Protein AF-A0AA38I2Z5-F1 (afdb_monomer_lite)

Sequence (110 aa):
MAKCRALVCKKCKDFKCDSLENETCAVDVGSKQAACLTYVYKDANKTQVTEKRCISFDKGDTYECSKAQVEKISCTTCTEDFCNNSGWRSSASALFYISLLAPLLLLKVT

Organism: NCBI:txid2755281

Foldseek 3Di:
DDDPDFAKEWWCDPQHNPDTDIDGADDDPDQKAKKWKWWWWQALVRDIGIGIDIDIDGPPDDDDDDDPRIGTDDIDIDRHHHPVVPDPPPPPPPPPDDDDDDDDDDDDDD

pLDDT: mean 78.58, std 18.61, range [37.16, 95.94]

Radius of gyration: 23.01 Å; chains: 1; bounding box: 83×40×39 Å

Secondary structure (DSSP, 8-state):
----PPPEEEEEETTEEEEEEEEEPP--SSSEEEEEEEEEEE-TTS-EEEEEEEEEEETTPPP----TT-EEEEEEEE-STTGGG-------------------------

Structure (mmCIF, N/CA/C/O backbone):
data_AF-A0AA38I2Z5-F1
#
_entry.id   AF-A0AA38I2Z5-F1
#
loop_
_atom_site.group_PDB
_atom_site.id
_atom_site.type_symbol
_atom_site.label_atom_id
_atom_site.label_alt_id
_atom_site.label_comp_id
_atom_site.label_asym_id
_atom_site.label_entity_id
_atom_site.label_seq_id
_atom_site.pdbx_PDB_ins_code
_atom_site.Cartn_x
_atom_site.Cartn_y
_atom_site.Cartn_z
_atom_site.occupancy
_atom_site.B_iso_or_equiv
_atom_site.auth_seq_id
_atom_site.auth_comp_id
_atom_site.auth_asym_id
_atom_site.auth_atom_id
_atom_site.pdbx_PDB_model_num
ATOM 1 N N . MET A 1 1 ? 23.013 0.027 -21.717 1.00 40.59 1 MET A N 1
ATOM 2 C CA . MET A 1 1 ? 22.566 -0.483 -20.402 1.00 40.59 1 MET A CA 1
ATOM 3 C C . MET A 1 1 ? 21.417 0.398 -19.936 1.00 40.59 1 MET A C 1
ATOM 5 O O . MET A 1 1 ? 21.625 1.596 -19.787 1.00 40.59 1 MET A O 1
ATOM 9 N N . ALA A 1 2 ? 20.202 -0.143 -19.818 1.00 46.62 2 ALA A N 1
ATOM 10 C CA . ALA A 1 2 ? 19.061 0.623 -19.323 1.00 46.62 2 ALA A CA 1
ATOM 11 C C . ALA A 1 2 ? 19.292 0.941 -17.839 1.00 46.62 2 ALA A C 1
ATOM 13 O O . ALA A 1 2 ? 19.510 0.040 -17.032 1.00 46.62 2 ALA A O 1
ATOM 14 N N . LYS A 1 3 ? 19.310 2.227 -17.492 1.00 48.00 3 LYS A N 1
ATOM 15 C CA . LYS A 1 3 ? 19.428 2.684 -16.109 1.00 48.00 3 LYS A CA 1
ATOM 16 C C . LYS A 1 3 ? 18.112 2.341 -15.409 1.00 48.00 3 LYS A C 1
ATOM 18 O O . LYS A 1 3 ? 17.110 3.006 -15.653 1.00 48.00 3 LYS A O 1
ATOM 23 N N . CYS A 1 4 ? 18.094 1.292 -14.588 1.00 58.41 4 CYS A N 1
ATOM 24 C CA . CYS A 1 4 ? 16.942 0.991 -13.740 1.00 58.41 4 CYS A CA 1
ATOM 25 C C . CYS A 1 4 ? 16.759 2.159 -12.766 1.00 58.41 4 CYS A C 1
ATOM 27 O O . CYS A 1 4 ? 17.554 2.341 -11.844 1.00 58.41 4 CY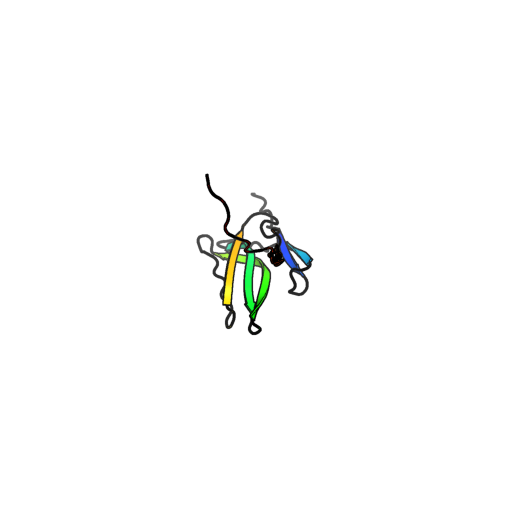S A O 1
ATOM 29 N N . ARG A 1 5 ? 15.755 3.004 -13.010 1.00 70.19 5 ARG A N 1
ATOM 30 C CA . ARG A 1 5 ? 15.347 4.031 -12.052 1.00 70.19 5 ARG A CA 1
ATOM 31 C C . ARG A 1 5 ? 14.734 3.310 -10.853 1.00 70.19 5 ARG A C 1
ATOM 33 O O . ARG A 1 5 ? 13.813 2.519 -11.031 1.00 70.19 5 ARG A O 1
ATOM 40 N N . ALA A 1 6 ? 15.265 3.556 -9.660 1.00 84.12 6 ALA A N 1
ATOM 41 C CA . ALA A 1 6 ? 14.661 3.049 -8.437 1.00 84.12 6 ALA A CA 1
ATOM 42 C C . ALA A 1 6 ? 13.318 3.759 -8.211 1.00 84.12 6 ALA A C 1
ATOM 44 O O . ALA A 1 6 ? 13.261 4.987 -8.282 1.00 84.12 6 ALA A O 1
ATOM 45 N N . LEU A 1 7 ? 12.262 2.979 -7.975 1.00 92.06 7 LEU A N 1
ATOM 46 C CA . LEU A 1 7 ? 10.931 3.480 -7.637 1.00 92.06 7 LEU A CA 1
ATOM 47 C C . LEU A 1 7 ? 10.980 4.172 -6.272 1.00 92.06 7 LEU A C 1
ATOM 49 O O . LEU A 1 7 ? 11.588 3.642 -5.342 1.00 92.06 7 LEU A O 1
ATOM 53 N N . VAL A 1 8 ? 10.323 5.319 -6.127 1.00 94.81 8 VAL A N 1
ATOM 54 C CA . VAL A 1 8 ? 10.189 6.011 -4.837 1.00 94.81 8 VAL A CA 1
ATOM 55 C C . VAL A 1 8 ? 8.726 6.043 -4.415 1.00 94.81 8 VAL A C 1
ATOM 57 O O . VAL A 1 8 ? 7.875 6.543 -5.141 1.00 94.81 8 VAL A O 1
ATOM 60 N N . CYS A 1 9 ? 8.428 5.559 -3.215 1.00 95.75 9 CYS A N 1
ATOM 61 C CA . CYS A 1 9 ? 7.084 5.514 -2.647 1.00 95.75 9 CYS A CA 1
ATOM 62 C C . CYS A 1 9 ? 6.956 6.421 -1.424 1.00 95.75 9 CYS A C 1
ATOM 64 O O . CYS A 1 9 ? 7.941 6.878 -0.844 1.00 95.75 9 CYS A O 1
ATOM 66 N N . LYS A 1 10 ? 5.716 6.669 -1.002 1.00 95.94 10 LYS A N 1
ATOM 67 C CA . LYS A 1 10 ? 5.421 7.208 0.325 1.00 95.94 10 LYS A CA 1
ATOM 68 C C . LYS A 1 10 ? 5.342 6.087 1.351 1.00 95.94 10 LYS A C 1
ATOM 70 O O . LYS A 1 10 ? 4.765 5.032 1.078 1.00 95.94 10 LYS A O 1
ATOM 75 N N . LYS A 1 11 ? 5.856 6.363 2.542 1.00 95.12 11 LYS A N 1
ATOM 76 C CA . LYS A 1 11 ? 5.775 5.519 3.730 1.00 95.12 11 LYS A CA 1
ATOM 77 C C . LYS A 1 11 ? 5.174 6.306 4.883 1.00 95.12 11 LYS A C 1
ATOM 79 O O . LYS A 1 11 ? 5.439 7.497 5.016 1.00 95.12 11 LYS A O 1
ATOM 84 N N . CYS A 1 12 ? 4.358 5.655 5.704 1.00 92.56 12 CYS A N 1
ATOM 85 C CA . CYS A 1 12 ? 3.816 6.298 6.899 1.00 92.56 12 CYS A CA 1
ATOM 86 C C . CYS A 1 12 ? 4.894 6.404 7.982 1.00 92.56 12 CYS A C 1
ATOM 88 O O . CYS A 1 12 ? 5.565 5.414 8.291 1.00 92.56 12 CYS A O 1
ATOM 90 N N . LYS A 1 13 ? 5.059 7.603 8.540 1.00 90.62 13 LYS A N 1
ATOM 91 C CA . LYS A 1 13 ? 6.039 7.869 9.591 1.00 90.62 13 LYS A CA 1
ATOM 92 C C . LYS A 1 13 ? 5.549 7.299 10.924 1.00 90.62 13 LYS A C 1
ATOM 94 O O . LYS A 1 13 ? 4.396 7.499 11.285 1.00 90.62 13 LYS A O 1
ATOM 99 N N . ASP A 1 14 ? 6.398 6.576 11.652 1.00 84.31 14 ASP A N 1
ATOM 100 C CA . ASP A 1 14 ? 6.058 6.014 12.973 1.00 84.31 14 ASP A CA 1
ATOM 101 C C . ASP A 1 14 ? 4.749 5.193 12.987 1.00 84.31 14 ASP A C 1
ATOM 103 O O . ASP A 1 14 ? 3.989 5.217 13.954 1.00 84.31 14 ASP A O 1
ATOM 107 N N . PHE A 1 15 ? 4.454 4.482 11.889 1.00 73.19 15 PHE A N 1
ATOM 108 C CA . PHE A 1 15 ? 3.212 3.713 11.684 1.00 73.19 15 PHE A CA 1
ATOM 109 C C . PHE A 1 15 ? 1.919 4.550 11.665 1.00 73.19 15 PHE A C 1
ATOM 111 O O . PHE A 1 15 ? 0.826 3.986 11.593 1.00 73.19 15 PHE A O 1
ATOM 118 N N . LYS A 1 16 ? 2.027 5.883 11.669 1.00 79.81 16 LYS A N 1
ATOM 119 C CA . LYS A 1 16 ? 0.915 6.824 11.526 1.00 79.81 16 LYS A CA 1
ATOM 120 C C . LYS A 1 16 ? 1.008 7.522 10.177 1.00 79.81 16 LYS A C 1
ATOM 122 O O . LYS A 1 16 ? 2.049 8.035 9.785 1.00 79.81 16 LYS A O 1
ATOM 127 N N . CYS A 1 17 ? -0.095 7.565 9.441 1.00 86.19 17 CYS A N 1
ATOM 128 C CA . CYS A 1 17 ? -0.123 8.234 8.139 1.00 86.19 17 CYS A CA 1
ATOM 129 C C . CYS A 1 17 ? -0.495 9.723 8.235 1.00 86.19 17 CYS A C 1
ATOM 131 O O . CYS A 1 17 ? -0.833 10.324 7.218 1.00 86.19 17 CYS A O 1
ATOM 133 N N . ASP A 1 18 ? -0.397 10.315 9.431 1.00 86.75 18 ASP A N 1
ATOM 134 C CA . ASP A 1 18 ? -0.519 11.763 9.658 1.00 86.75 18 ASP A CA 1
ATOM 135 C C . ASP A 1 18 ? 0.647 12.528 9.012 1.00 86.75 18 ASP A C 1
ATOM 137 O O . ASP A 1 18 ? 0.570 13.723 8.737 1.00 86.75 18 ASP A O 1
ATOM 141 N N . SER A 1 19 ? 1.761 11.836 8.769 1.00 89.06 19 SER A N 1
ATOM 142 C CA . SER A 1 19 ? 2.924 12.347 8.056 1.00 89.06 19 SER A CA 1
ATOM 143 C C . SER A 1 19 ? 3.526 11.251 7.184 1.00 89.06 19 SER A C 1
ATOM 145 O O . SER A 1 19 ? 3.549 10.076 7.557 1.00 89.06 19 SER A O 1
ATOM 147 N N . LEU A 1 20 ? 4.004 11.642 6.003 1.00 92.81 20 LEU A N 1
ATOM 148 C CA . LEU A 1 20 ? 4.567 10.728 5.013 1.00 92.81 20 LEU A CA 1
ATOM 149 C C . LEU A 1 20 ? 6.048 11.023 4.787 1.00 92.81 20 LEU A C 1
ATOM 151 O O . LEU A 1 20 ? 6.442 12.175 4.614 1.00 92.81 20 LEU A O 1
ATOM 155 N N . GLU A 1 21 ? 6.839 9.963 4.705 1.00 94.88 21 GLU A N 1
ATOM 156 C CA . GLU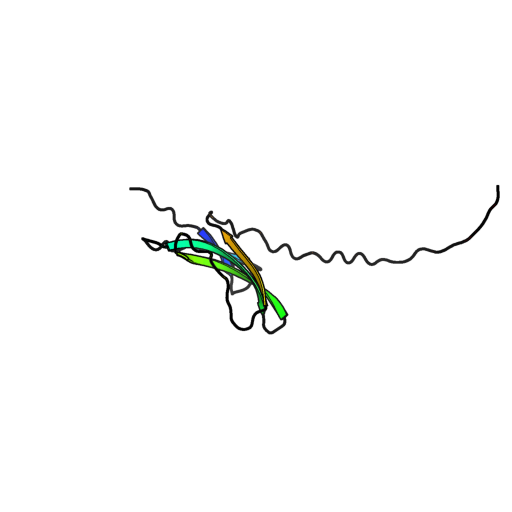 A 1 21 ? 8.250 9.997 4.329 1.00 94.88 21 GLU A CA 1
ATOM 157 C C . GLU A 1 21 ? 8.444 9.344 2.959 1.00 94.88 21 GLU A C 1
ATOM 159 O O . GLU A 1 21 ? 7.592 8.590 2.481 1.00 94.88 21 GLU A O 1
ATOM 164 N N . ASN A 1 22 ? 9.555 9.663 2.298 1.00 95.69 22 ASN A N 1
ATOM 165 C CA . ASN A 1 22 ? 9.926 9.011 1.048 1.00 95.69 22 ASN A CA 1
ATOM 166 C C . ASN A 1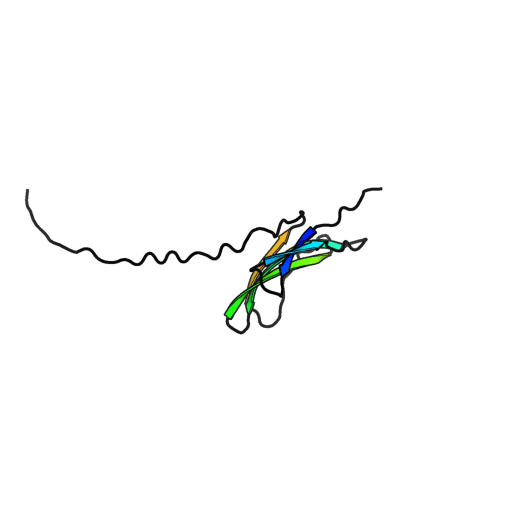 22 ? 10.685 7.718 1.357 1.00 95.69 22 ASN A C 1
ATOM 168 O O . ASN A 1 22 ? 11.610 7.720 2.166 1.00 95.69 22 ASN A O 1
ATOM 172 N N . GLU A 1 23 ? 10.333 6.641 0.670 1.00 94.62 23 GLU A N 1
ATOM 173 C CA . GLU A 1 23 ? 11.031 5.361 0.719 1.00 94.62 23 GLU A CA 1
ATOM 174 C C . GLU A 1 23 ? 11.445 4.981 -0.703 1.00 94.62 23 GLU A C 1
ATOM 176 O O . GLU A 1 23 ? 10.600 4.844 -1.586 1.00 94.62 23 GLU A O 1
ATOM 181 N N . THR A 1 24 ? 12.747 4.840 -0.945 1.00 94.50 24 THR A N 1
ATOM 182 C CA . THR A 1 24 ? 13.258 4.319 -2.217 1.00 94.50 24 THR A CA 1
ATOM 183 C C . THR A 1 24 ? 13.161 2.800 -2.189 1.00 94.50 24 THR A C 1
ATOM 185 O O . THR A 1 24 ? 13.772 2.155 -1.337 1.00 94.50 24 THR A O 1
ATOM 188 N N . CYS A 1 25 ? 12.407 2.216 -3.114 1.00 91.62 25 CYS A N 1
ATOM 189 C CA . CYS A 1 25 ? 12.215 0.778 -3.173 1.00 91.62 25 CYS A CA 1
ATOM 190 C C . CYS A 1 25 ? 13.456 0.090 -3.728 1.00 91.62 25 CYS A C 1
ATOM 192 O O . CYS A 1 25 ? 13.964 0.445 -4.796 1.00 91.62 25 CYS A O 1
ATOM 194 N N . ALA A 1 26 ? 13.906 -0.945 -3.022 1.00 84.12 26 ALA A N 1
ATOM 195 C CA . ALA A 1 26 ? 14.872 -1.877 -3.573 1.00 84.12 26 ALA A CA 1
ATOM 196 C C . ALA A 1 26 ? 14.252 -2.571 -4.794 1.00 84.12 26 ALA A C 1
ATOM 198 O O . ALA A 1 26 ? 13.125 -3.064 -4.739 1.00 84.12 26 ALA A O 1
ATOM 199 N N . VAL A 1 27 ? 14.985 -2.584 -5.905 1.00 72.50 27 VAL A N 1
ATOM 200 C CA . VAL A 1 27 ? 14.621 -3.365 -7.086 1.00 72.50 27 VAL A CA 1
ATOM 201 C C . VAL A 1 27 ? 15.518 -4.591 -7.082 1.00 72.50 27 VAL A C 1
ATOM 203 O O . VAL A 1 27 ? 16.703 -4.486 -7.397 1.00 72.50 27 VAL A O 1
ATOM 206 N N . ASP A 1 28 ? 14.967 -5.741 -6.704 1.00 67.94 28 ASP A N 1
ATOM 207 C CA . ASP A 1 28 ? 15.683 -7.004 -6.848 1.00 67.94 28 ASP A CA 1
ATOM 208 C C . ASP A 1 28 ? 15.892 -7.292 -8.338 1.00 67.94 28 ASP A C 1
ATOM 210 O O . ASP A 1 28 ? 14.968 -7.229 -9.156 1.00 67.94 28 ASP A O 1
ATOM 214 N N . VAL A 1 29 ? 17.136 -7.580 -8.710 1.00 63.97 29 VAL A N 1
ATOM 215 C CA . VAL A 1 29 ? 17.505 -7.895 -10.090 1.00 63.97 29 VAL A CA 1
ATOM 216 C C . VAL A 1 29 ? 16.914 -9.267 -10.435 1.00 63.97 29 VAL A C 1
ATOM 218 O O . VAL A 1 29 ? 17.320 -10.269 -9.857 1.00 63.97 29 VAL A O 1
ATOM 221 N N . GLY A 1 30 ? 15.943 -9.332 -11.354 1.00 77.25 30 GLY A N 1
ATOM 222 C CA . GLY A 1 30 ? 15.366 -10.605 -11.807 1.00 77.25 30 GLY A CA 1
ATOM 223 C C . GLY A 1 30 ? 13.858 -10.576 -12.080 1.00 77.25 30 GLY A C 1
ATOM 224 O O . GLY A 1 30 ? 13.353 -9.700 -12.793 1.00 77.25 30 GLY A O 1
ATOM 225 N N . SER A 1 31 ? 13.146 -11.576 -11.547 1.00 83.12 31 SER A N 1
ATOM 226 C CA . SER A 1 31 ? 11.709 -11.822 -11.752 1.00 83.12 31 SER A CA 1
ATOM 227 C C . SER A 1 31 ? 10.791 -10.973 -10.873 1.00 83.12 31 SER A C 1
ATOM 229 O O . SER A 1 31 ? 9.579 -11.089 -10.998 1.00 83.12 31 SER A O 1
ATOM 231 N N . LYS A 1 32 ? 11.332 -10.116 -10.004 1.00 88.19 32 LYS A N 1
ATOM 232 C CA . LYS A 1 32 ? 10.547 -9.298 -9.077 1.00 88.19 32 LYS A CA 1
ATOM 233 C C . LYS A 1 32 ? 10.204 -7.922 -9.646 1.00 88.19 32 LYS A C 1
ATOM 235 O O . LYS A 1 32 ? 10.922 -7.375 -10.487 1.00 88.19 32 LYS A O 1
ATOM 240 N N . GLN A 1 33 ? 9.108 -7.359 -9.158 1.00 89.38 33 GLN A N 1
ATOM 241 C CA . GLN A 1 33 ? 8.635 -6.015 -9.446 1.00 89.38 33 GLN A CA 1
ATOM 242 C C . GLN A 1 33 ? 8.426 -5.257 -8.135 1.00 89.38 33 GLN A C 1
ATOM 244 O O . GLN A 1 33 ? 7.699 -5.709 -7.252 1.00 89.38 33 GLN A O 1
ATOM 249 N N . ALA A 1 34 ? 9.058 -4.089 -8.027 1.00 92.56 34 ALA A N 1
ATOM 250 C CA . ALA A 1 34 ? 8.808 -3.158 -6.937 1.00 92.56 34 ALA A CA 1
ATOM 251 C C . ALA A 1 34 ? 7.501 -2.387 -7.181 1.00 92.56 34 ALA A C 1
ATOM 253 O O . ALA A 1 34 ? 7.205 -2.003 -8.317 1.00 92.56 34 ALA A O 1
ATOM 254 N N . ALA A 1 35 ? 6.746 -2.127 -6.116 1.00 93.19 35 ALA A N 1
ATOM 255 C CA . ALA A 1 35 ? 5.547 -1.295 -6.157 1.00 93.19 35 ALA A CA 1
ATOM 256 C C . ALA A 1 35 ? 5.345 -0.526 -4.848 1.00 93.19 35 ALA A C 1
ATOM 258 O O . ALA A 1 35 ? 5.827 -0.917 -3.782 1.00 93.19 35 ALA A O 1
ATOM 259 N N . CYS A 1 36 ? 4.569 0.548 -4.929 1.00 94.94 36 CYS A N 1
ATOM 260 C CA . CYS A 1 36 ? 4.072 1.279 -3.781 1.00 94.94 36 CYS A CA 1
ATOM 261 C C . CYS A 1 36 ? 2.764 0.663 -3.294 1.00 94.94 36 CYS A C 1
ATOM 263 O O . CYS A 1 36 ? 1.795 0.594 -4.048 1.00 94.94 36 CYS A O 1
ATOM 265 N N . LEU A 1 37 ? 2.715 0.272 -2.024 1.00 95.12 37 LEU A N 1
ATOM 266 C CA . LEU A 1 37 ? 1.515 -0.237 -1.370 1.00 95.12 37 LEU A CA 1
ATOM 267 C C . LEU A 1 37 ? 0.718 0.902 -0.715 1.00 95.12 37 LEU A C 1
ATOM 269 O O . LEU A 1 37 ? 1.294 1.808 -0.103 1.00 95.12 37 LEU A O 1
ATOM 273 N N . THR A 1 38 ? -0.610 0.815 -0.789 1.00 94.69 38 THR A N 1
ATOM 274 C CA . THR A 1 38 ? -1.538 1.378 0.204 1.00 94.69 38 THR A CA 1
ATOM 275 C C . THR A 1 38 ? -2.438 0.257 0.716 1.00 94.69 38 THR A C 1
ATOM 277 O O . THR A 1 38 ? -3.186 -0.345 -0.052 1.00 94.69 38 THR A O 1
ATOM 280 N N . TYR A 1 39 ? -2.373 -0.023 2.014 1.00 93.44 39 TYR A N 1
ATOM 281 C CA . TYR A 1 39 ? -3.189 -1.039 2.671 1.00 93.44 39 TYR A CA 1
ATOM 282 C C . TYR A 1 39 ? -4.034 -0.399 3.768 1.00 93.44 39 TYR A C 1
ATOM 284 O O . TYR A 1 39 ? -3.484 0.213 4.678 1.00 93.44 39 TYR A O 1
ATOM 292 N N . VAL A 1 40 ? -5.357 -0.528 3.683 1.00 91.75 40 VAL A N 1
ATOM 293 C CA . VAL A 1 40 ? -6.300 -0.018 4.684 1.00 91.75 40 VAL A CA 1
ATOM 294 C C . VAL A 1 40 ? -7.016 -1.197 5.327 1.00 91.75 40 VAL A C 1
ATOM 296 O O . VAL A 1 40 ? -7.579 -2.050 4.635 1.00 91.75 40 VAL A O 1
ATOM 299 N N . TYR A 1 41 ? -7.011 -1.249 6.653 1.00 91.50 41 TYR A N 1
ATOM 300 C CA . TYR A 1 41 ? -7.631 -2.323 7.428 1.00 91.50 41 TYR A CA 1
ATOM 301 C C . TYR A 1 41 ? -8.165 -1.804 8.762 1.00 91.50 41 TYR A C 1
ATOM 303 O O . TYR A 1 41 ? -7.775 -0.726 9.205 1.00 91.50 41 TYR A O 1
ATOM 311 N N . LYS A 1 42 ? -9.040 -2.565 9.424 1.00 91.25 42 LYS A N 1
ATOM 312 C CA . LYS A 1 42 ? -9.339 -2.350 10.846 1.00 91.25 42 LYS A CA 1
ATOM 313 C C . LYS A 1 42 ? -8.485 -3.265 11.703 1.00 91.25 42 LYS A C 1
ATOM 315 O O . LYS A 1 42 ? -8.430 -4.470 11.447 1.00 91.25 42 LYS A O 1
ATOM 320 N N . ASP A 1 43 ? -7.833 -2.691 12.702 1.00 89.69 43 ASP A N 1
ATOM 321 C CA . ASP A 1 43 ? -7.081 -3.447 13.699 1.00 89.69 43 ASP A CA 1
ATOM 322 C C . ASP A 1 43 ? -8.010 -4.196 14.680 1.00 89.69 43 ASP A C 1
ATOM 324 O O . ASP A 1 43 ? -9.242 -4.167 14.566 1.00 89.69 43 ASP A O 1
ATOM 328 N N . ALA A 1 44 ? -7.418 -4.872 15.667 1.00 89.88 44 ALA A N 1
ATOM 329 C CA . ALA A 1 44 ? -8.160 -5.589 16.705 1.00 89.88 44 ALA A CA 1
ATOM 330 C C . ALA A 1 44 ? -9.098 -4.674 17.521 1.00 89.88 44 ALA A C 1
ATOM 332 O O . ALA A 1 44 ? -10.146 -5.125 17.981 1.00 89.88 44 ALA A O 1
ATOM 333 N N . ASN A 1 45 ? -8.769 -3.383 17.633 1.00 90.88 45 ASN A N 1
ATOM 334 C CA . ASN A 1 45 ? -9.571 -2.366 18.316 1.00 90.88 45 ASN A CA 1
ATOM 335 C C . ASN A 1 45 ? -10.638 -1.740 17.405 1.00 90.88 45 ASN A C 1
ATOM 337 O O . ASN A 1 45 ? -11.234 -0.725 17.765 1.00 90.88 45 ASN A O 1
ATOM 341 N N . LYS A 1 46 ? -10.867 -2.308 16.212 1.00 88.31 46 LYS A N 1
ATOM 342 C CA . LYS A 1 46 ? -11.780 -1.780 15.186 1.00 88.31 46 LYS A CA 1
ATOM 343 C C . LYS A 1 46 ? -11.410 -0.378 14.692 1.00 88.31 46 LYS A C 1
ATOM 345 O O . LYS A 1 46 ? -12.228 0.278 14.046 1.00 88.31 46 LYS A O 1
ATOM 350 N N . THR A 1 47 ? -10.176 0.055 14.927 1.00 89.56 47 THR A N 1
ATOM 351 C CA . THR A 1 47 ? -9.659 1.331 14.441 1.00 89.56 47 THR A CA 1
ATOM 352 C C . THR A 1 47 ? -9.163 1.155 13.015 1.00 89.56 47 THR A C 1
ATOM 354 O O . THR A 1 47 ? -8.430 0.214 12.715 1.00 89.56 47 THR A O 1
ATOM 357 N N . GLN A 1 48 ? -9.570 2.056 12.120 1.00 90.25 48 GLN A N 1
ATOM 358 C CA . GLN A 1 48 ? -9.073 2.052 10.750 1.00 90.25 48 GLN A CA 1
ATOM 359 C C . GLN A 1 48 ? -7.614 2.517 10.724 1.00 90.25 48 GLN A C 1
ATOM 361 O O . GLN A 1 48 ? -7.297 3.633 11.131 1.00 90.25 48 GLN A O 1
ATOM 366 N N . VAL A 1 49 ? -6.744 1.669 10.192 1.00 89.12 49 VAL A N 1
ATOM 367 C CA . VAL A 1 49 ? -5.315 1.907 10.014 1.00 89.12 49 VAL A CA 1
ATOM 368 C C . VAL A 1 49 ? -5.014 1.900 8.521 1.00 89.12 49 VAL A C 1
ATOM 370 O O . VAL A 1 49 ? -5.510 1.046 7.785 1.00 89.12 49 VAL A O 1
ATOM 373 N N . THR A 1 50 ? -4.190 2.845 8.075 1.00 91.25 50 THR A N 1
ATOM 374 C CA . THR A 1 50 ? -3.579 2.802 6.745 1.00 91.25 50 THR A CA 1
ATOM 375 C C . THR A 1 50 ? -2.101 2.516 6.910 1.00 91.25 50 THR A C 1
ATOM 377 O O . THR A 1 50 ? -1.449 3.023 7.817 1.00 91.25 50 THR A O 1
ATOM 380 N N . GLU A 1 51 ? -1.568 1.722 6.002 1.00 91.75 51 GLU A N 1
ATOM 381 C CA . GLU A 1 51 ? -0.156 1.440 5.855 1.00 91.75 51 GLU A CA 1
ATOM 382 C C . GLU A 1 51 ? 0.254 1.795 4.428 1.00 91.75 51 GLU A C 1
ATOM 384 O O . GLU A 1 51 ? -0.428 1.458 3.457 1.00 91.75 51 GLU A O 1
ATOM 389 N N . LYS A 1 52 ? 1.384 2.486 4.297 1.00 94.56 52 LYS A N 1
ATOM 390 C CA . LYS A 1 52 ? 2.031 2.778 3.018 1.00 94.56 52 LYS A CA 1
ATOM 391 C C . LYS A 1 52 ? 3.498 2.400 3.134 1.00 94.56 52 LYS A C 1
ATOM 393 O O . LYS A 1 52 ? 4.107 2.705 4.161 1.00 94.56 52 LYS A O 1
ATOM 398 N N . ARG A 1 53 ? 4.032 1.720 2.120 1.00 93.31 53 ARG A N 1
ATOM 399 C CA . ARG A 1 53 ? 5.436 1.283 2.037 1.00 93.31 53 ARG A CA 1
ATOM 400 C C . ARG A 1 53 ? 5.770 0.751 0.644 1.00 93.31 53 ARG A C 1
ATOM 402 O O . ARG A 1 53 ? 4.864 0.4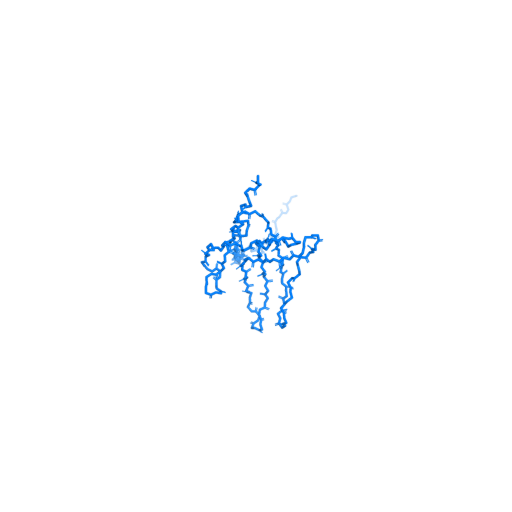76 -0.146 1.00 93.31 53 ARG A O 1
ATOM 409 N N . CYS A 1 54 ? 7.049 0.542 0.382 1.00 94.62 54 CYS A N 1
ATOM 410 C CA . CYS A 1 54 ? 7.538 -0.286 -0.710 1.00 94.62 54 CYS A CA 1
ATOM 411 C C . CYS A 1 54 ? 7.229 -1.770 -0.469 1.00 94.62 54 CYS A C 1
ATOM 413 O O . CYS A 1 54 ? 7.330 -2.279 0.650 1.00 94.62 54 CYS A O 1
ATOM 415 N N . ILE A 1 55 ? 6.899 -2.474 -1.546 1.00 93.38 55 ILE A N 1
ATOM 416 C CA . ILE A 1 55 ? 6.770 -3.931 -1.594 1.00 93.38 55 ILE A CA 1
ATOM 417 C C . ILE A 1 55 ? 7.442 -4.471 -2.859 1.00 93.38 55 ILE A C 1
ATOM 419 O O . ILE A 1 55 ? 7.683 -3.726 -3.810 1.00 93.38 55 ILE A O 1
ATOM 423 N N . SER A 1 56 ? 7.714 -5.773 -2.866 1.00 91.94 56 SER A N 1
ATOM 424 C CA . SER A 1 56 ? 8.247 -6.516 -4.007 1.00 91.94 56 SER A CA 1
ATOM 425 C C . SER A 1 56 ? 7.449 -7.809 -4.164 1.00 91.94 56 SER A C 1
ATOM 427 O O . SER A 1 56 ? 7.168 -8.483 -3.171 1.00 91.94 56 SER A O 1
ATOM 429 N N . PHE A 1 57 ? 7.049 -8.135 -5.389 1.00 90.50 57 PHE A N 1
ATOM 430 C CA . PHE A 1 57 ? 6.334 -9.370 -5.728 1.00 90.50 57 PHE A CA 1
ATOM 431 C C . PHE A 1 57 ? 6.769 -9.881 -7.104 1.00 90.50 57 PHE A C 1
ATOM 433 O O . PHE A 1 57 ? 7.486 -9.182 -7.821 1.00 90.50 57 PHE A O 1
ATOM 440 N N . ASP A 1 58 ? 6.425 -11.120 -7.453 1.00 90.88 58 ASP A N 1
ATOM 441 C CA . ASP A 1 58 ? 6.806 -11.694 -8.747 1.00 90.88 58 ASP A CA 1
ATOM 442 C C . ASP A 1 58 ? 6.086 -10.999 -9.909 1.00 90.88 58 ASP A C 1
ATOM 444 O O . ASP A 1 58 ? 4.906 -10.658 -9.840 1.00 90.88 58 ASP A O 1
ATOM 448 N N . LYS A 1 59 ? 6.814 -10.759 -11.002 1.00 87.38 59 LYS A N 1
ATOM 449 C CA . LYS A 1 59 ? 6.263 -10.181 -12.230 1.00 87.38 59 LYS A CA 1
ATOM 450 C C . LYS A 1 59 ? 5.173 -11.097 -12.773 1.00 87.38 59 LYS A C 1
ATOM 452 O O . LYS A 1 59 ? 5.435 -12.261 -13.058 1.00 87.38 59 LYS A O 1
ATOM 457 N N . GLY A 1 60 ? 3.989 -10.534 -12.989 1.00 86.56 60 GLY A N 1
ATOM 458 C CA . GLY A 1 60 ? 2.816 -11.270 -13.463 1.00 86.56 60 GLY A CA 1
ATOM 459 C C . GLY A 1 60 ? 1.874 -11.717 -12.346 1.00 86.56 60 GLY A C 1
ATOM 460 O O . GLY A 1 60 ? 0.725 -12.033 -12.644 1.00 86.56 60 GLY A O 1
ATOM 461 N N . ASP A 1 61 ? 2.307 -11.656 -11.085 1.00 90.50 61 ASP A N 1
ATOM 462 C CA . ASP A 1 61 ? 1.445 -11.949 -9.944 1.00 90.50 61 ASP A CA 1
ATOM 463 C C . ASP A 1 61 ? 0.686 -10.706 -9.471 1.00 90.50 61 ASP A C 1
ATOM 465 O O . ASP A 1 61 ? 1.079 -9.559 -9.701 1.00 90.50 61 ASP A O 1
ATOM 469 N N . THR A 1 62 ? -0.417 -10.947 -8.764 1.00 88.00 62 THR A N 1
ATOM 470 C CA . THR A 1 62 ? -1.139 -9.906 -8.028 1.00 88.00 62 THR A CA 1
ATOM 471 C C . THR A 1 62 ? -0.687 -9.919 -6.574 1.00 88.00 62 THR A C 1
ATOM 473 O O . THR A 1 62 ? -0.650 -10.968 -5.935 1.00 88.00 62 THR A O 1
ATOM 476 N N . TYR A 1 63 ? -0.343 -8.750 -6.033 1.00 90.38 63 TYR A N 1
ATOM 477 C CA . TYR A 1 63 ? -0.010 -8.636 -4.617 1.00 90.38 63 TYR A CA 1
ATOM 478 C C . TYR A 1 63 ? -1.273 -8.681 -3.754 1.00 90.38 63 TYR A C 1
ATOM 480 O O . TYR A 1 63 ? -2.134 -7.808 -3.861 1.00 90.38 63 TYR A O 1
ATOM 488 N N . GLU A 1 64 ? -1.339 -9.646 -2.841 1.00 90.19 64 GLU A N 1
ATOM 489 C CA . GLU A 1 64 ? -2.431 -9.772 -1.879 1.00 90.19 64 GLU A CA 1
ATOM 490 C C . GLU A 1 64 ? -2.002 -9.313 -0.485 1.00 90.19 64 GLU A C 1
ATOM 492 O O . GLU A 1 64 ? -1.046 -9.816 0.108 1.00 90.19 64 GLU A O 1
ATOM 497 N N . CYS A 1 65 ? -2.756 -8.377 0.088 1.00 88.81 65 CYS A N 1
ATOM 498 C CA . CYS A 1 65 ? -2.585 -8.012 1.486 1.00 88.81 65 CYS A CA 1
ATOM 499 C C . CYS A 1 65 ? -3.250 -9.063 2.376 1.00 88.81 65 CYS A C 1
ATOM 501 O O . CYS A 1 65 ? -4.480 -9.120 2.466 1.00 88.81 65 CYS A O 1
ATOM 503 N N . SER A 1 66 ? -2.442 -9.839 3.092 1.00 79.88 66 SER A N 1
ATOM 504 C CA . SER A 1 66 ? -2.908 -10.711 4.168 1.00 79.88 66 SER A CA 1
ATOM 505 C C . SER A 1 66 ? -2.182 -10.370 5.467 1.00 79.88 66 SER A C 1
ATOM 507 O O . SER A 1 66 ? -0.980 -10.602 5.599 1.00 79.88 66 SER A O 1
ATOM 509 N N . LYS A 1 67 ? -2.911 -9.838 6.448 1.00 76.50 67 LYS A N 1
ATOM 510 C CA . LYS A 1 67 ? -2.467 -9.793 7.846 1.00 76.50 67 LYS A CA 1
ATOM 511 C C . LYS A 1 67 ? -3.444 -10.624 8.668 1.00 76.50 67 LYS A C 1
ATOM 513 O O . LYS A 1 67 ? -4.655 -10.488 8.508 1.00 76.50 67 LYS A O 1
ATOM 518 N N . ALA A 1 68 ? -2.924 -11.499 9.523 1.00 71.31 68 ALA A N 1
ATOM 519 C CA . ALA A 1 68 ? -3.761 -12.237 10.457 1.00 71.31 68 ALA A CA 1
ATOM 520 C C . ALA A 1 68 ? -4.452 -11.249 11.412 1.00 71.31 68 ALA A C 1
ATOM 522 O O . ALA A 1 68 ? -3.846 -10.258 11.814 1.00 71.31 68 ALA A O 1
ATOM 523 N N . GLN A 1 69 ? -5.700 -11.540 11.786 1.00 72.88 69 GLN A N 1
ATOM 524 C CA . GLN A 1 69 ? -6.443 -10.812 12.826 1.00 72.88 69 GLN A CA 1
ATOM 525 C C . GLN A 1 69 ? -6.812 -9.350 12.495 1.00 72.88 69 GLN A C 1
ATOM 527 O O . GLN A 1 69 ? -7.097 -8.574 13.405 1.00 72.88 69 GLN A O 1
ATOM 532 N N . VAL A 1 70 ? -6.861 -8.970 11.213 1.00 84.25 70 VAL A N 1
ATOM 533 C CA . VAL A 1 70 ? -7.373 -7.655 10.783 1.00 84.25 70 VAL A CA 1
ATOM 534 C C . VAL A 1 70 ? -8.489 -7.792 9.750 1.00 84.25 70 VAL A C 1
ATOM 536 O O . VAL A 1 70 ? -8.518 -8.738 8.965 1.00 84.25 70 VAL A O 1
ATOM 539 N N . GLU A 1 71 ? -9.405 -6.828 9.731 1.00 88.81 71 GLU A N 1
ATOM 540 C CA . GLU A 1 71 ? -10.455 -6.728 8.711 1.00 88.81 71 GLU A CA 1
ATOM 541 C C . GLU A 1 71 ? -9.923 -5.895 7.536 1.00 88.81 71 GLU A C 1
ATOM 543 O O . GLU A 1 71 ? -9.736 -4.685 7.671 1.00 88.81 71 GLU A O 1
ATOM 548 N N . LY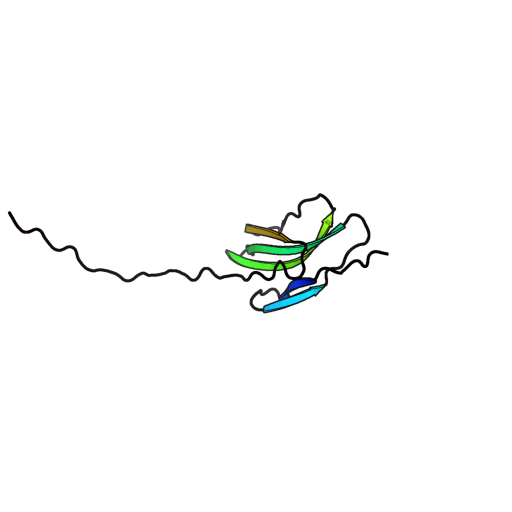S A 1 72 ? -9.643 -6.531 6.390 1.00 90.56 72 LYS A N 1
ATOM 549 C CA . LYS A 1 72 ? -9.181 -5.843 5.170 1.00 90.56 72 LYS A CA 1
ATOM 550 C C . LYS A 1 72 ? -10.285 -4.932 4.623 1.00 90.56 72 LYS A C 1
ATOM 552 O O . LYS A 1 72 ? -11.377 -5.411 4.336 1.00 90.56 72 LYS A O 1
ATOM 557 N N . ILE A 1 73 ? -9.970 -3.652 4.412 1.00 90.56 73 ILE A N 1
ATOM 558 C CA . ILE A 1 73 ? -10.848 -2.689 3.726 1.00 90.56 73 ILE A CA 1
ATOM 559 C C . ILE A 1 73 ? -10.399 -2.522 2.273 1.00 90.56 73 ILE A C 1
ATOM 561 O O . ILE A 1 73 ? -11.197 -2.686 1.355 1.00 90.56 73 ILE A O 1
ATOM 565 N N . SER A 1 74 ? -9.120 -2.219 2.044 1.00 92.06 74 SER A N 1
ATOM 566 C CA . SER A 1 74 ? -8.570 -2.070 0.693 1.00 92.06 74 SER A CA 1
ATOM 567 C C . SER A 1 74 ? -7.090 -2.425 0.646 1.00 92.06 74 SER A C 1
ATOM 569 O O . SER A 1 74 ? -6.365 -2.241 1.619 1.00 92.06 74 SER A O 1
ATOM 571 N N . CYS A 1 75 ? -6.642 -2.946 -0.493 1.00 93.06 75 CYS A N 1
ATOM 572 C CA . CYS A 1 75 ? -5.249 -3.265 -0.779 1.00 93.06 75 CYS A CA 1
ATOM 573 C C . CYS A 1 75 ? -4.970 -2.829 -2.213 1.00 93.06 75 CYS A C 1
ATOM 575 O O . CYS A 1 75 ? -5.563 -3.379 -3.139 1.00 93.06 75 CYS A O 1
ATOM 577 N N . THR A 1 76 ? -4.137 -1.810 -2.396 1.00 94.00 76 THR A N 1
ATOM 578 C CA . THR A 1 76 ? -3.836 -1.265 -3.721 1.00 94.00 76 THR A CA 1
ATOM 579 C C . THR A 1 76 ? -2.342 -1.095 -3.914 1.00 94.00 76 THR A C 1
ATOM 581 O O . THR A 1 76 ? -1.608 -0.725 -2.994 1.00 94.00 76 THR A O 1
ATOM 584 N N . THR A 1 77 ? -1.896 -1.361 -5.136 1.00 94.25 77 THR A N 1
ATOM 585 C CA . THR A 1 77 ? -0.502 -1.229 -5.544 1.00 94.25 77 THR A CA 1
ATOM 586 C C . THR A 1 77 ? -0.400 -0.354 -6.785 1.00 94.25 77 THR A C 1
ATOM 588 O O . THR A 1 77 ? -1.329 -0.271 -7.587 1.00 94.25 77 THR A O 1
ATOM 591 N N . CYS A 1 78 ? 0.722 0.343 -6.927 1.00 93.00 78 CYS A N 1
ATOM 592 C CA . CYS A 1 78 ? 1.022 1.160 -8.097 1.00 93.00 78 CYS A CA 1
ATOM 593 C C . CYS A 1 78 ? 2.541 1.244 -8.304 1.00 93.00 78 CYS A C 1
ATOM 595 O O . CYS A 1 78 ? 3.312 1.008 -7.375 1.00 93.00 78 CYS A O 1
ATOM 597 N N . THR A 1 79 ? 2.986 1.519 -9.529 1.00 92.25 79 THR A N 1
ATOM 598 C CA . THR A 1 79 ? 4.388 1.311 -9.954 1.00 92.25 79 THR A CA 1
ATOM 599 C C . THR A 1 79 ? 5.047 2.581 -10.491 1.00 92.25 79 THR A C 1
ATOM 601 O O . THR A 1 79 ? 6.041 2.510 -11.208 1.00 92.25 79 THR A O 1
ATOM 604 N N . GLU A 1 80 ? 4.482 3.740 -10.164 1.00 92.44 80 GLU A N 1
ATOM 605 C CA . GLU A 1 80 ? 5.004 5.060 -10.524 1.00 92.44 80 GLU A CA 1
ATOM 606 C C . GLU A 1 80 ? 5.495 5.794 -9.272 1.00 92.44 80 GLU A C 1
ATOM 608 O O . GLU A 1 80 ? 4.994 5.568 -8.169 1.00 92.44 80 GLU A O 1
ATOM 613 N N . ASP A 1 81 ? 6.465 6.696 -9.429 1.00 93.69 81 ASP A N 1
ATOM 614 C CA . ASP A 1 81 ? 7.005 7.446 -8.294 1.00 93.69 81 ASP A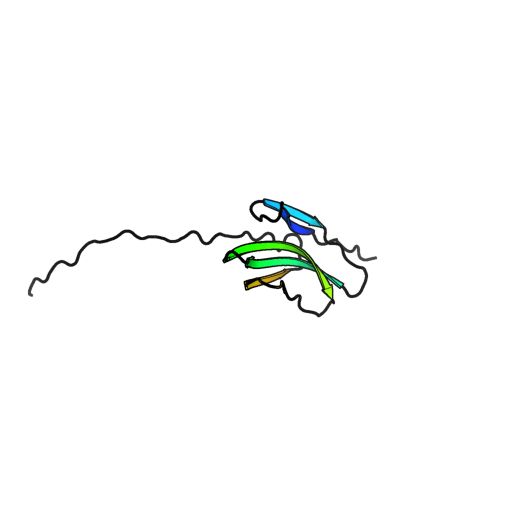 CA 1
ATOM 615 C C . ASP A 1 81 ? 5.902 8.229 -7.569 1.00 93.69 81 ASP A C 1
ATOM 617 O O . ASP A 1 81 ? 5.127 8.972 -8.169 1.00 93.69 81 ASP A O 1
ATOM 621 N N . PHE A 1 82 ? 5.857 8.075 -6.247 1.00 94.38 82 PHE A N 1
ATOM 622 C CA . PHE A 1 82 ? 4.911 8.720 -5.338 1.00 94.38 82 PHE A CA 1
ATOM 623 C C . PHE A 1 82 ? 3.432 8.451 -5.655 1.00 94.38 82 PHE A C 1
ATOM 625 O O . PHE A 1 82 ? 2.565 9.163 -5.149 1.00 94.38 82 PHE A O 1
ATOM 632 N N . CYS A 1 83 ? 3.106 7.415 -6.431 1.00 94.19 83 CYS A N 1
ATOM 633 C CA . CYS A 1 83 ? 1.725 7.113 -6.818 1.00 94.19 83 CYS A CA 1
ATOM 634 C C . CYS A 1 83 ? 0.807 6.831 -5.616 1.00 94.19 83 CYS A C 1
ATOM 636 O O . CYS A 1 83 ? -0.387 7.119 -5.649 1.00 94.19 83 CYS A O 1
ATOM 638 N N . ASN A 1 84 ? 1.367 6.349 -4.503 1.00 94.31 84 ASN A N 1
ATOM 639 C CA . ASN A 1 84 ? 0.635 6.140 -3.258 1.00 94.31 84 ASN A CA 1
ATOM 640 C C . ASN A 1 84 ? 0.557 7.401 -2.370 1.00 94.31 84 ASN A C 1
ATOM 642 O O . ASN A 1 84 ? 0.233 7.292 -1.187 1.00 94.31 84 ASN A O 1
ATOM 646 N N . ASN A 1 85 ? 0.829 8.595 -2.901 1.00 91.75 85 ASN A N 1
ATOM 647 C CA . ASN A 1 85 ? 0.721 9.862 -2.170 1.00 91.75 85 ASN A CA 1
ATOM 648 C C . ASN A 1 85 ? -0.722 10.379 -2.042 1.00 91.75 85 ASN A C 1
ATOM 650 O O . ASN A 1 85 ? -0.963 11.328 -1.300 1.00 91.75 85 ASN A O 1
ATOM 654 N N . SER A 1 86 ? -1.696 9.782 -2.742 1.00 77.00 86 SER A N 1
ATOM 655 C CA . SER A 1 86 ? -3.099 10.183 -2.612 1.00 77.00 86 SER A CA 1
ATOM 656 C C . SER A 1 86 ? -3.551 10.012 -1.160 1.00 77.00 86 SER A C 1
ATOM 658 O O . SER A 1 86 ? -3.557 8.903 -0.606 1.00 77.00 86 SER A O 1
ATOM 660 N N . GLY A 1 87 ? -3.852 11.154 -0.546 1.00 56.97 87 GLY A N 1
ATOM 661 C CA . GLY A 1 87 ? -4.130 11.282 0.868 1.00 56.97 87 GLY A CA 1
ATOM 662 C C . GLY A 1 87 ? -5.384 10.531 1.281 1.00 56.97 87 GLY A C 1
ATOM 663 O O . GLY A 1 87 ? -6.370 10.442 0.550 1.00 56.97 87 GLY A O 1
ATOM 664 N N . TRP A 1 88 ? -5.328 10.051 2.513 1.00 49.62 88 TRP A N 1
ATOM 665 C CA . TRP A 1 88 ? -6.479 9.777 3.350 1.00 49.62 88 TRP A CA 1
ATOM 666 C C . TRP A 1 88 ? -7.310 11.067 3.425 1.00 49.62 88 TRP A C 1
ATOM 668 O O . TRP A 1 88 ? -7.116 11.905 4.301 1.00 49.62 88 TRP A O 1
ATOM 678 N N . ARG A 1 89 ? -8.220 11.288 2.471 1.00 44.56 89 ARG A N 1
ATOM 679 C CA . ARG A 1 89 ? -9.348 12.180 2.725 1.00 44.56 89 ARG A CA 1
ATOM 680 C C . ARG A 1 89 ? -10.211 11.421 3.712 1.00 44.56 89 ARG A C 1
ATOM 682 O O . ARG A 1 89 ? -11.029 10.598 3.313 1.00 44.56 89 ARG A O 1
ATOM 689 N N . SER A 1 90 ? -9.951 11.643 5.001 1.00 42.00 90 SER A N 1
ATOM 690 C CA . SER A 1 90 ? -10.933 11.401 6.047 1.00 42.00 90 SER A CA 1
ATOM 691 C C . SER A 1 90 ? -12.252 11.921 5.513 1.00 42.00 90 SER A C 1
ATOM 693 O O . SER A 1 90 ? -12.355 13.099 5.167 1.00 42.00 90 SER A O 1
ATOM 695 N N . SER A 1 91 ? -13.206 11.014 5.342 1.00 39.41 91 SER A N 1
ATOM 696 C CA . SER A 1 91 ? -14.586 11.330 5.037 1.00 39.41 91 SER A CA 1
ATOM 697 C C . SER A 1 91 ? -15.033 12.316 6.106 1.00 39.41 91 SER A C 1
ATOM 699 O O . SER A 1 91 ? -15.328 11.922 7.231 1.00 39.41 91 SER A O 1
ATOM 701 N N . ALA A 1 92 ? -14.959 13.611 5.800 1.00 37.16 92 ALA A N 1
ATOM 702 C CA . ALA A 1 92 ? -15.484 14.641 6.664 1.00 37.16 92 ALA A CA 1
ATOM 703 C C . ALA A 1 92 ? -16.963 14.311 6.815 1.00 37.16 92 ALA A C 1
ATOM 705 O O . ALA A 1 92 ? -17.705 14.296 5.832 1.00 37.16 92 ALA A O 1
ATOM 706 N N . SER A 1 93 ? -17.338 13.941 8.035 1.00 44.84 93 SER A N 1
ATOM 707 C CA . SER A 1 93 ? -18.703 13.707 8.457 1.00 44.84 93 SER A CA 1
ATOM 708 C C . SER A 1 93 ? -19.578 14.839 7.935 1.00 44.84 93 SER A C 1
ATOM 710 O O . SER A 1 93 ? -19.560 15.941 8.477 1.00 44.84 93 SER A O 1
ATOM 712 N N . ALA A 1 94 ? -20.371 14.570 6.901 1.00 43.34 94 ALA A N 1
ATOM 713 C CA . ALA A 1 94 ? -21.508 15.405 6.553 1.00 43.34 94 ALA A CA 1
ATOM 714 C C . ALA A 1 94 ? -22.636 15.107 7.555 1.00 43.34 94 ALA A C 1
ATOM 716 O O . ALA A 1 94 ? -23.704 14.620 7.199 1.00 43.34 94 ALA A O 1
ATOM 717 N N . LEU A 1 95 ? -22.377 15.367 8.839 1.00 47.31 95 LEU A N 1
ATOM 718 C CA . LEU A 1 95 ? -23.431 15.580 9.820 1.00 47.31 95 LEU A CA 1
ATOM 719 C C . LEU A 1 95 ? -23.950 17.001 9.604 1.00 47.31 95 LEU A C 1
ATOM 721 O O . LEU A 1 95 ? -23.611 17.919 10.342 1.00 47.31 95 LEU A O 1
ATOM 725 N N . PHE A 1 96 ? -24.781 17.178 8.579 1.00 45.81 96 PHE A N 1
ATOM 726 C CA . PHE A 1 96 ? -25.766 18.252 8.586 1.00 45.81 96 PHE A CA 1
ATOM 727 C C . PHE A 1 96 ? -27.052 17.696 9.199 1.00 45.81 96 PHE A C 1
ATOM 729 O O . PHE A 1 96 ? -27.992 17.315 8.512 1.00 45.81 96 PHE A O 1
ATOM 736 N N . TYR A 1 97 ? -27.053 17.622 10.529 1.00 55.50 97 TYR A N 1
ATOM 737 C CA . TYR A 1 97 ? -28.268 17.635 11.336 1.00 55.50 97 TYR A CA 1
ATOM 738 C C . TYR A 1 97 ? -28.475 19.071 11.811 1.00 55.50 97 TYR A C 1
ATOM 740 O O . TYR A 1 97 ? -27.777 19.473 12.732 1.00 55.50 97 TYR A O 1
ATOM 748 N N . ILE A 1 98 ? -29.408 19.811 11.203 1.00 51.59 98 ILE A N 1
ATOM 749 C CA . ILE A 1 98 ? -30.248 20.847 11.844 1.00 51.59 98 ILE A CA 1
ATOM 750 C C . ILE A 1 98 ? -31.546 20.876 11.011 1.00 51.59 98 ILE A C 1
ATOM 752 O O . ILE A 1 98 ? -31.541 21.335 9.877 1.00 51.59 98 ILE A O 1
ATOM 756 N N . SER A 1 99 ? -32.559 20.087 11.368 1.00 47.69 99 SER A N 1
ATOM 757 C CA . SER A 1 99 ? -33.621 20.394 12.343 1.00 47.69 99 SER A CA 1
ATOM 758 C C . SER A 1 99 ? -34.715 21.319 11.797 1.00 47.69 99 SER A C 1
ATOM 760 O O . SER A 1 99 ? -34.477 22.485 11.520 1.00 47.69 99 SER A O 1
ATOM 762 N N . LEU A 1 100 ? -35.925 20.745 11.753 1.00 54.88 100 LEU A N 1
ATOM 763 C CA . LEU A 1 100 ? -37.215 21.342 12.125 1.00 54.88 100 LEU A CA 1
ATOM 764 C C . LEU A 1 100 ? -37.547 22.753 11.621 1.00 54.88 100 LEU A C 1
ATOM 766 O O . LEU A 1 100 ? -37.137 23.724 12.236 1.00 54.88 100 LEU A O 1
ATOM 770 N N . LEU A 1 101 ? -38.457 22.818 10.645 1.00 55.97 101 LEU A N 1
ATOM 771 C CA . LEU A 1 101 ? -39.585 23.761 10.506 1.00 55.97 101 LEU A CA 1
ATOM 772 C C . LEU A 1 101 ? -40.469 23.185 9.380 1.00 55.97 101 LEU A C 1
ATOM 774 O O . LEU A 1 101 ? -39.950 22.906 8.310 1.00 55.97 101 LEU A O 1
ATOM 778 N N . ALA A 1 102 ? -41.776 22.975 9.424 1.00 54.03 102 ALA A N 1
ATOM 779 C CA . ALA A 1 102 ? -42.839 22.910 10.414 1.00 54.03 102 ALA A CA 1
ATOM 780 C C . ALA A 1 102 ? -44.033 22.322 9.611 1.00 54.03 102 ALA A C 1
ATOM 782 O O . ALA A 1 102 ? -44.228 22.731 8.464 1.00 54.03 102 ALA A O 1
ATOM 783 N N . PRO A 1 103 ? -44.834 21.379 10.133 1.00 60.38 103 PRO A N 1
ATOM 784 C CA . PRO A 1 103 ? -46.065 20.956 9.477 1.00 60.38 103 PRO A CA 1
ATOM 785 C C . PRO A 1 103 ? -47.162 21.964 9.835 1.00 60.38 103 PRO A C 1
ATOM 787 O O . PRO A 1 103 ? -47.657 21.956 10.958 1.00 60.38 103 PRO A O 1
ATOM 790 N N . LEU A 1 104 ? -47.545 22.850 8.914 1.00 52.88 104 LEU A N 1
ATOM 791 C CA . LEU A 1 104 ? -48.690 23.744 9.113 1.00 52.88 104 LEU A CA 1
ATOM 792 C C . LEU A 1 104 ? -49.586 23.764 7.868 1.00 52.88 104 LEU A C 1
ATOM 794 O O . LEU A 1 104 ? -49.311 24.434 6.883 1.00 52.88 104 LEU A O 1
ATOM 798 N N . LEU A 1 105 ? -50.679 23.013 8.017 1.00 52.06 105 LEU A N 1
ATOM 799 C CA . LEU A 1 105 ? -52.057 23.430 7.751 1.00 52.06 105 LEU A CA 1
ATOM 800 C C . LEU A 1 105 ? -52.477 23.761 6.307 1.00 52.06 105 LEU A C 1
ATOM 802 O O . LEU A 1 105 ? -52.239 24.837 5.776 1.00 52.06 105 LEU A O 1
ATOM 806 N N . LEU A 1 106 ? -53.278 22.840 5.757 1.00 58.09 106 LEU A N 1
ATOM 807 C CA . LEU A 1 106 ? -54.712 23.055 5.489 1.00 58.09 106 LEU A CA 1
ATOM 808 C C . LEU A 1 106 ? -55.196 24.521 5.486 1.00 58.09 106 LEU A C 1
ATOM 810 O O . LEU A 1 106 ? -55.267 25.136 6.545 1.00 58.09 106 LEU A O 1
ATOM 814 N N . LEU A 1 107 ? -55.646 24.965 4.304 1.00 51.53 107 LEU A N 1
ATOM 815 C CA . LEU A 1 107 ? -56.608 26.026 3.919 1.00 51.53 107 LEU A CA 1
ATOM 816 C C . LEU A 1 107 ? -56.012 26.728 2.679 1.00 51.53 107 LEU A C 1
ATOM 818 O O . LEU A 1 107 ? -54.859 27.121 2.703 1.00 51.53 107 LEU A O 1
ATOM 822 N N . LYS A 1 108 ? -56.700 26.962 1.562 1.00 43.28 108 LYS A N 1
ATOM 823 C CA . LYS A 1 108 ? -58.116 27.273 1.375 1.00 43.28 108 LYS A CA 1
ATOM 824 C C . LYS A 1 108 ? -58.420 27.200 -0.132 1.00 43.28 108 LYS A C 1
ATOM 826 O O . LYS A 1 108 ? -57.647 27.715 -0.927 1.00 43.28 108 LYS A O 1
ATOM 831 N N . VAL A 1 109 ? -59.541 26.563 -0.463 1.00 44.62 109 VAL A N 1
ATOM 832 C CA . VAL A 1 109 ? -60.554 26.957 -1.461 1.00 44.62 109 VAL A CA 1
ATOM 833 C C . VAL A 1 109 ? -60.128 27.988 -2.518 1.00 44.62 109 VAL A C 1
ATOM 835 O O . VAL A 1 109 ? -60.008 29.167 -2.195 1.00 44.62 109 VAL A O 1
ATOM 838 N N . THR A 1 110 ? -60.074 27.543 -3.775 1.00 44.75 110 THR A N 1
ATOM 839 C CA . THR A 1 110 ? -60.883 28.079 -4.893 1.00 44.75 110 THR A CA 1
ATOM 840 C C . THR A 1 110 ? -61.010 27.017 -5.969 1.00 44.75 110 THR A C 1
ATOM 842 O O . THR A 1 110 ? -59.987 26.345 -6.224 1.00 44.75 110 THR A O 1
#